Protein AF-A0A953ZXL9-F1 (afdb_monomer)

Sequence (87 aa):
APMMGLLGTVTGMFVTFGDIAAAGGSVSPAQLAGGIKLALTTTIFGLCVAIPVGAFYFMFRNRVVRTTIEVNAIAEDLFERFRTAKA

Structure (mmCIF, N/CA/C/O backbone):
data_AF-A0A953ZXL9-F1
#
_entry.id   AF-A0A953ZXL9-F1
#
loop_
_atom_site.group_PDB
_atom_site.id
_atom_site.type_symbol
_atom_site.label_atom_id
_atom_site.label_alt_id
_atom_site.label_comp_id
_atom_site.label_asym_id
_atom_site.label_entity_id
_atom_site.label_seq_id
_atom_site.pdbx_PDB_ins_code
_atom_site.Cartn_x
_atom_site.Cartn_y
_atom_site.Cartn_z
_atom_site.occupancy
_atom_site.B_iso_or_equiv
_atom_site.auth_seq_id
_atom_site.auth_comp_id
_atom_site.auth_asym_id
_atom_site.auth_atom_id
_atom_site.pdbx_PDB_model_num
ATOM 1 N N . ALA A 1 1 ? -2.419 -1.818 -0.347 1.00 67.19 1 ALA A N 1
ATOM 2 C CA . ALA A 1 1 ? -1.765 -2.313 -1.577 1.00 67.19 1 ALA A CA 1
ATOM 3 C C . ALA A 1 1 ? -0.421 -1.634 -1.966 1.00 67.19 1 ALA A C 1
ATOM 5 O O . ALA A 1 1 ? -0.057 -1.738 -3.129 1.00 67.19 1 ALA A O 1
ATOM 6 N N . PRO A 1 2 ? 0.387 -1.006 -1.079 1.00 70.44 2 PRO A N 1
ATOM 7 C CA . PRO A 1 2 ? 1.675 -0.424 -1.500 1.00 70.44 2 PRO A CA 1
ATOM 8 C C . PRO A 1 2 ? 2.760 -1.482 -1.783 1.00 70.44 2 PRO A C 1
ATOM 10 O O . PRO A 1 2 ? 3.580 -1.300 -2.676 1.00 70.44 2 PRO A O 1
ATOM 13 N N . MET A 1 3 ? 2.719 -2.631 -1.097 1.00 76.31 3 MET A N 1
ATOM 14 C CA . MET A 1 3 ? 3.682 -3.722 -1.319 1.00 76.31 3 MET A CA 1
ATOM 15 C C . MET A 1 3 ? 3.568 -4.367 -2.712 1.00 76.31 3 MET A C 1
ATOM 17 O O . MET A 1 3 ? 4.564 -4.846 -3.239 1.00 76.31 3 MET A O 1
ATOM 21 N N . MET A 1 4 ? 2.387 -4.320 -3.341 1.00 71.62 4 MET A N 1
ATOM 22 C CA . MET A 1 4 ? 2.192 -4.749 -4.737 1.00 71.62 4 MET A CA 1
ATOM 23 C C . MET A 1 4 ? 2.906 -3.820 -5.730 1.00 71.62 4 MET A C 1
ATOM 25 O O . MET A 1 4 ? 3.462 -4.291 -6.717 1.00 71.62 4 MET A O 1
ATOM 29 N N . GLY A 1 5 ? 2.928 -2.509 -5.460 1.00 72.00 5 GLY A N 1
ATOM 30 C CA . GLY A 1 5 ? 3.668 -1.541 -6.275 1.00 72.00 5 GLY A CA 1
ATOM 31 C C . GLY A 1 5 ? 5.175 -1.789 -6.212 1.00 72.00 5 GLY A C 1
ATOM 32 O O . GLY A 1 5 ? 5.813 -1.856 -7.257 1.00 72.00 5 GLY A O 1
ATOM 33 N N . LEU A 1 6 ? 5.697 -2.025 -5.001 1.00 77.56 6 LEU A N 1
ATOM 34 C CA . LEU A 1 6 ? 7.098 -2.384 -4.752 1.00 77.56 6 LEU A CA 1
ATOM 35 C C . LEU A 1 6 ? 7.499 -3.691 -5.456 1.00 77.56 6 LEU A C 1
ATOM 37 O O . LEU A 1 6 ? 8.559 -3.756 -6.073 1.00 77.56 6 LEU A O 1
ATOM 41 N N . LEU A 1 7 ? 6.643 -4.720 -5.395 1.00 77.19 7 LEU A N 1
ATOM 42 C CA . LEU A 1 7 ? 6.849 -5.977 -6.120 1.00 77.19 7 LEU A CA 1
ATOM 43 C C . LEU A 1 7 ? 7.003 -5.713 -7.626 1.00 77.19 7 LEU A C 1
ATOM 45 O O . LEU A 1 7 ? 7.958 -6.189 -8.228 1.00 77.19 7 LEU A O 1
ATOM 49 N N . GLY A 1 8 ? 6.121 -4.898 -8.216 1.00 76.56 8 GLY A N 1
ATOM 50 C CA . GLY A 1 8 ? 6.203 -4.518 -9.629 1.00 76.56 8 GLY A CA 1
ATOM 51 C C . GLY A 1 8 ? 7.507 -3.800 -9.989 1.00 76.56 8 GLY A C 1
ATOM 52 O O . GLY A 1 8 ? 8.083 -4.073 -11.042 1.00 76.56 8 GLY A O 1
ATOM 53 N N . THR A 1 9 ? 8.025 -2.946 -9.099 1.00 81.69 9 THR A N 1
ATOM 54 C CA . THR A 1 9 ? 9.323 -2.286 -9.298 1.00 81.69 9 THR A CA 1
ATOM 55 C C . THR A 1 9 ? 10.472 -3.297 -9.304 1.00 81.69 9 THR A C 1
ATOM 57 O O . THR A 1 9 ? 11.318 -3.261 -10.197 1.00 81.69 9 THR A O 1
ATOM 60 N N . VAL A 1 10 ? 10.480 -4.231 -8.345 1.00 81.12 10 VAL A N 1
ATOM 61 C CA . VAL A 1 10 ? 11.510 -5.277 -8.232 1.00 81.12 10 VAL A CA 1
ATOM 62 C C . VAL A 1 10 ? 11.453 -6.234 -9.421 1.00 81.12 10 VAL A C 1
ATOM 64 O O 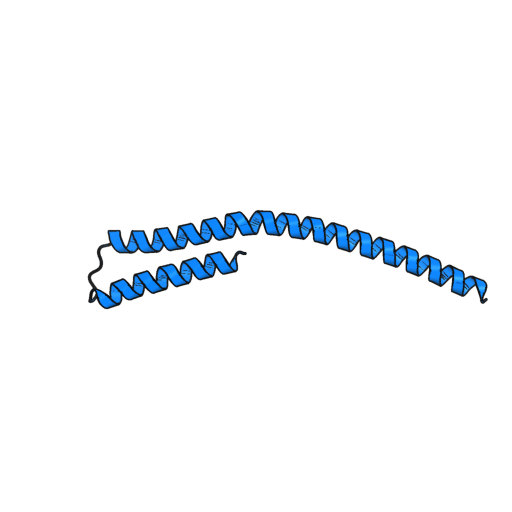. VAL A 1 10 ? 12.493 -6.545 -9.994 1.00 81.12 10 VAL A O 1
ATOM 67 N N . THR A 1 11 ? 10.261 -6.656 -9.852 1.00 79.12 11 THR A N 1
ATOM 68 C CA . THR A 1 11 ? 10.095 -7.517 -11.032 1.00 79.12 11 THR A CA 1
ATOM 69 C C . THR A 1 11 ? 10.516 -6.802 -12.318 1.00 79.12 11 THR A C 1
ATOM 71 O O . THR A 1 11 ? 11.209 -7.394 -13.142 1.00 79.12 11 THR A O 1
ATOM 74 N N . GLY A 1 12 ? 10.168 -5.521 -12.487 1.00 77.25 12 GLY A N 1
ATOM 75 C CA . GLY A 1 12 ? 10.589 -4.731 -13.649 1.00 77.25 12 GLY A CA 1
ATOM 76 C C . GLY A 1 12 ? 12.108 -4.552 -13.722 1.00 77.25 12 GLY A C 1
ATOM 77 O O . GLY A 1 12 ? 12.706 -4.726 -14.785 1.00 77.25 12 GLY A O 1
ATOM 78 N N . MET A 1 13 ? 12.753 -4.280 -12.584 1.00 81.56 13 MET A N 1
ATOM 79 C CA . MET A 1 13 ? 14.215 -4.230 -12.501 1.00 81.56 13 MET A CA 1
ATOM 80 C C . MET A 1 13 ? 14.849 -5.605 -12.743 1.00 81.56 13 MET A C 1
ATOM 82 O O . MET A 1 13 ? 15.833 -5.683 -13.471 1.00 81.56 13 MET A O 1
ATOM 86 N N . PHE A 1 14 ? 14.276 -6.687 -12.209 1.00 80.25 14 PHE A N 1
ATOM 87 C CA . PHE A 1 14 ? 14.763 -8.056 -12.417 1.00 80.25 14 PHE A CA 1
ATOM 88 C C . PHE A 1 14 ? 14.819 -8.433 -13.904 1.00 80.25 14 PHE A C 1
ATOM 90 O O . PHE A 1 14 ? 15.848 -8.914 -14.371 1.00 80.25 14 PHE A O 1
ATOM 97 N N . VAL A 1 15 ? 13.753 -8.150 -14.659 1.00 80.38 15 VAL A N 1
ATOM 98 C CA . VAL A 1 15 ? 13.716 -8.397 -16.111 1.00 80.38 15 VAL A CA 1
ATOM 99 C C . VAL A 1 15 ? 14.745 -7.530 -16.836 1.00 80.38 15 VAL A C 1
ATOM 101 O O . VAL A 1 15 ? 15.545 -8.042 -17.611 1.00 80.38 15 VAL A O 1
ATOM 104 N N . THR A 1 16 ? 14.797 -6.236 -16.513 1.00 75.88 16 THR A N 1
ATOM 105 C CA . THR A 1 16 ? 15.716 -5.289 -17.166 1.00 75.88 16 THR A CA 1
ATOM 106 C C . THR A 1 16 ? 17.185 -5.680 -16.969 1.00 75.88 16 THR A C 1
ATOM 108 O O . THR A 1 16 ? 17.977 -5.612 -17.905 1.00 75.88 16 THR A O 1
ATOM 111 N N . PHE A 1 17 ? 17.571 -6.115 -15.766 1.00 73.31 17 PHE A N 1
ATOM 112 C CA . PHE A 1 17 ? 18.933 -6.587 -15.506 1.00 73.31 17 PHE A CA 1
ATOM 113 C C . PHE A 1 17 ? 19.217 -7.966 -16.111 1.00 73.31 17 PHE A C 1
ATOM 115 O O . PHE A 1 17 ? 20.353 -8.218 -16.514 1.00 73.31 17 PHE A O 1
ATOM 122 N N . GLY A 1 18 ? 18.205 -8.831 -16.232 1.00 75.56 18 GLY A N 1
ATOM 123 C CA . GLY A 1 18 ? 18.307 -10.084 -16.980 1.00 75.56 18 GLY A CA 1
ATOM 124 C C . GLY A 1 18 ? 18.617 -9.850 -18.461 1.00 75.56 18 GLY A C 1
ATOM 125 O O . GLY A 1 18 ? 19.535 -10.469 -18.999 1.00 75.56 18 GLY A O 1
ATOM 126 N N . ASP A 1 19 ? 17.934 -8.891 -19.087 1.00 73.50 19 ASP A N 1
ATOM 127 C CA . ASP A 1 19 ? 18.166 -8.512 -20.485 1.00 73.50 19 ASP A CA 1
ATOM 128 C C . ASP A 1 19 ? 19.575 -7.929 -20.694 1.00 73.50 19 ASP A C 1
ATOM 130 O O . ASP A 1 19 ? 20.233 -8.224 -21.692 1.00 73.50 19 ASP A O 1
ATOM 134 N N . ILE A 1 20 ? 20.087 -7.161 -19.723 1.00 74.88 20 ILE A N 1
ATOM 135 C CA . ILE A 1 20 ? 21.469 -6.648 -19.740 1.00 74.88 20 ILE A CA 1
ATOM 136 C C . ILE A 1 20 ? 22.498 -7.776 -19.670 1.00 74.88 20 ILE A C 1
ATOM 138 O O . ILE A 1 20 ? 23.488 -7.750 -20.408 1.00 74.88 20 ILE A O 1
ATOM 142 N N . ALA A 1 21 ? 22.269 -8.768 -18.808 1.00 75.00 21 ALA A N 1
ATOM 143 C CA . ALA A 1 21 ? 23.146 -9.927 -18.690 1.00 75.00 21 ALA A CA 1
ATOM 144 C C . ALA A 1 21 ? 23.137 -10.780 -19.972 1.00 75.00 21 ALA A C 1
ATOM 146 O O . ALA A 1 21 ? 24.194 -11.219 -20.424 1.00 75.00 21 ALA A O 1
ATOM 147 N N . ALA A 1 22 ? 21.968 -10.965 -20.594 1.00 74.94 22 ALA A N 1
ATOM 148 C CA . ALA A 1 22 ? 21.818 -11.724 -21.835 1.00 74.94 22 ALA A CA 1
ATOM 149 C C . ALA A 1 22 ? 22.435 -11.016 -23.057 1.00 74.94 22 ALA A C 1
ATOM 151 O O . ALA A 1 22 ? 22.958 -11.677 -23.951 1.00 74.94 22 ALA A O 1
ATOM 152 N N . ALA A 1 23 ? 22.424 -9.680 -23.083 1.00 74.12 23 ALA A N 1
ATOM 153 C CA . ALA A 1 23 ? 23.002 -8.875 -24.161 1.00 74.12 23 ALA A CA 1
ATOM 154 C C . ALA A 1 23 ? 24.541 -8.752 -24.104 1.00 74.12 23 ALA A C 1
ATOM 156 O O . ALA A 1 23 ? 25.128 -8.026 -24.904 1.00 74.12 23 ALA A O 1
ATOM 157 N N . GLY A 1 24 ? 25.218 -9.422 -23.163 1.00 68.94 24 GLY A N 1
ATOM 158 C CA . GLY A 1 24 ? 26.681 -9.375 -23.047 1.00 68.94 24 GLY A CA 1
ATOM 159 C C . GLY A 1 24 ? 27.234 -8.025 -22.567 1.00 68.94 24 GLY A C 1
ATOM 160 O O . GLY A 1 24 ? 28.410 -7.739 -22.773 1.00 68.94 24 GLY A O 1
ATOM 161 N N . GLY A 1 25 ? 26.402 -7.193 -21.927 1.00 64.31 25 GLY A N 1
ATOM 162 C CA . GLY A 1 25 ? 26.809 -5.919 -21.320 1.00 64.31 25 GLY A CA 1
ATOM 163 C C . GLY A 1 25 ? 26.621 -4.665 -22.184 1.00 64.31 25 GLY A C 1
ATOM 164 O O . GLY A 1 25 ? 26.811 -3.563 -21.672 1.00 64.31 25 GLY A O 1
ATOM 165 N N . SER A 1 26 ? 26.205 -4.780 -23.450 1.00 62.69 26 SER A N 1
ATOM 166 C CA . SER A 1 26 ? 25.949 -3.633 -24.338 1.00 62.69 26 SER A CA 1
ATOM 167 C C . SER A 1 26 ? 24.450 -3.396 -24.560 1.00 62.69 26 SER A C 1
ATOM 169 O O . SER A 1 26 ? 23.883 -3.722 -25.599 1.00 62.69 26 SER A O 1
ATOM 171 N N . VAL A 1 27 ? 23.784 -2.781 -23.579 1.00 67.06 27 VAL A N 1
ATOM 172 C CA . VA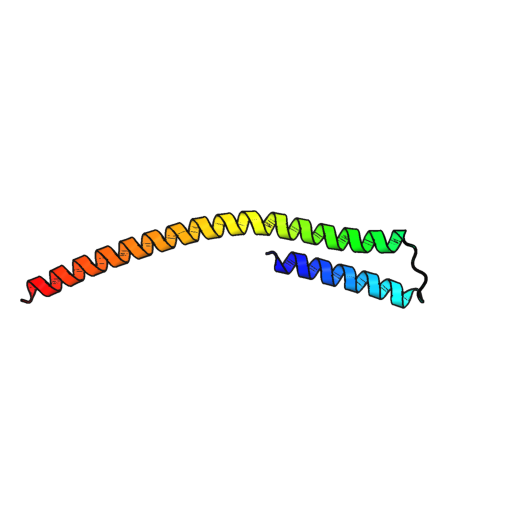L A 1 27 ? 22.379 -2.354 -23.715 1.00 67.06 27 VAL A CA 1
ATOM 173 C C . VAL A 1 27 ? 22.298 -0.865 -24.018 1.00 67.06 27 VAL A C 1
ATOM 175 O O . VAL A 1 27 ? 22.967 -0.046 -23.388 1.00 67.06 27 VAL A O 1
ATOM 178 N N . SER A 1 28 ? 21.456 -0.502 -24.988 1.00 76.31 28 SER A N 1
ATOM 179 C CA . SER A 1 28 ? 21.226 0.903 -25.325 1.00 76.31 28 SER A CA 1
ATOM 180 C C . SER A 1 28 ? 20.505 1.628 -24.171 1.00 76.31 28 SER A C 1
ATOM 182 O O . SER A 1 28 ? 19.564 1.077 -23.591 1.00 76.31 28 SER A O 1
ATOM 184 N N . PRO A 1 29 ? 20.856 2.890 -23.852 1.00 75.19 29 PRO A N 1
ATOM 185 C CA . PRO A 1 29 ? 20.167 3.671 -22.817 1.00 75.19 29 PRO A CA 1
ATOM 186 C C . PRO A 1 29 ? 18.642 3.758 -23.012 1.00 75.19 29 PRO A C 1
ATOM 188 O O . PRO A 1 29 ? 17.891 3.863 -22.044 1.00 75.19 29 PRO A O 1
ATOM 191 N N . ALA A 1 30 ? 18.174 3.664 -24.262 1.00 78.12 30 ALA A N 1
ATOM 192 C CA . ALA A 1 30 ? 16.756 3.651 -24.609 1.00 78.12 30 ALA A CA 1
ATOM 193 C C . ALA A 1 30 ? 16.019 2.396 -24.101 1.00 78.12 30 ALA A C 1
ATOM 195 O O . ALA A 1 30 ? 14.891 2.505 -23.618 1.00 78.12 30 ALA A O 1
ATOM 196 N N . GLN A 1 31 ? 16.646 1.217 -24.160 1.00 73.06 31 GLN A N 1
ATOM 197 C CA . GLN A 1 31 ? 16.056 -0.024 -23.641 1.00 73.06 31 GLN A CA 1
ATOM 198 C C . GLN A 1 31 ? 15.978 -0.012 -22.112 1.00 73.06 31 GLN A C 1
ATOM 200 O O . GLN A 1 31 ? 14.941 -0.359 -21.546 1.00 73.06 31 GLN A O 1
ATOM 205 N N . LEU A 1 32 ? 17.025 0.484 -21.446 1.00 75.56 32 LEU A N 1
ATOM 206 C CA . LEU A 1 32 ? 17.041 0.645 -19.991 1.00 75.56 32 LEU A CA 1
ATOM 207 C C . LEU A 1 32 ? 15.918 1.582 -19.509 1.00 75.56 32 LEU A C 1
ATOM 209 O O . LEU A 1 32 ? 15.202 1.275 -18.554 1.00 75.56 32 LEU A O 1
ATOM 213 N N . ALA A 1 33 ? 15.718 2.707 -20.203 1.00 80.12 33 ALA A N 1
ATOM 214 C CA . ALA A 1 33 ? 14.659 3.664 -19.887 1.00 80.12 33 ALA A CA 1
ATOM 215 C C . ALA A 1 33 ? 13.250 3.048 -19.995 1.00 80.12 33 ALA A C 1
ATOM 217 O O . ALA A 1 33 ? 12.366 3.391 -19.207 1.00 80.12 33 ALA A O 1
ATOM 218 N N . GLY A 1 34 ? 13.041 2.111 -20.927 1.00 79.06 34 GLY A N 1
ATOM 219 C CA . GLY A 1 34 ? 11.783 1.375 -21.070 1.00 79.06 34 GLY A CA 1
ATOM 220 C C . GLY A 1 34 ? 11.451 0.514 -19.846 1.00 79.06 34 GLY A C 1
ATOM 221 O O . GLY A 1 34 ? 10.339 0.598 -19.319 1.00 79.06 34 GLY A O 1
ATOM 222 N N . GLY A 1 35 ? 12.425 -0.253 -19.352 1.00 74.50 35 GLY A N 1
ATOM 223 C CA . GLY A 1 35 ? 12.265 -1.104 -18.168 1.00 74.50 35 GLY A CA 1
ATOM 224 C C . GLY A 1 35 ? 12.000 -0.312 -16.884 1.00 74.50 35 GLY A C 1
ATOM 225 O O . GLY A 1 35 ? 11.089 -0.630 -16.115 1.00 74.50 35 GLY A O 1
ATOM 226 N N . ILE A 1 36 ? 12.717 0.802 -16.696 1.00 80.38 36 ILE A N 1
ATOM 227 C CA . ILE A 1 36 ? 12.510 1.704 -15.552 1.00 80.38 36 ILE A CA 1
ATOM 228 C C . ILE A 1 36 ? 11.133 2.379 -15.624 1.00 80.38 36 ILE A C 1
ATOM 230 O O . ILE A 1 36 ? 10.430 2.463 -14.616 1.00 80.38 36 ILE A O 1
ATOM 234 N N . LYS A 1 37 ? 10.698 2.821 -16.812 1.00 81.06 37 LYS A N 1
ATOM 235 C CA . LYS A 1 37 ? 9.362 3.404 -17.009 1.00 81.06 37 LYS A CA 1
ATOM 236 C C . LYS A 1 37 ? 8.262 2.432 -16.583 1.00 81.06 37 LYS A C 1
ATOM 238 O O . LYS A 1 37 ? 7.306 2.852 -15.926 1.00 81.06 37 LYS A O 1
ATOM 243 N N . LEU A 1 38 ? 8.384 1.155 -16.945 1.00 79.12 38 LEU A N 1
ATOM 244 C CA . LEU A 1 38 ? 7.419 0.131 -16.550 1.00 79.12 38 LEU A CA 1
ATOM 245 C C . LEU A 1 38 ? 7.364 -0.006 -15.020 1.00 79.12 38 LEU A C 1
ATOM 247 O O . LEU A 1 38 ? 6.287 0.111 -14.438 1.00 79.12 38 LEU A O 1
ATOM 251 N N . ALA A 1 39 ? 8.524 -0.144 -14.375 1.00 81.25 39 ALA A N 1
ATOM 252 C CA . ALA A 1 39 ? 8.663 -0.261 -12.921 1.00 81.25 39 ALA A CA 1
ATOM 253 C C . ALA A 1 39 ? 8.088 0.951 -12.149 1.00 81.25 39 ALA A C 1
ATOM 255 O O . ALA A 1 39 ? 7.433 0.807 -11.109 1.00 81.25 39 ALA A O 1
ATOM 256 N N . LEU A 1 40 ? 8.287 2.168 -12.663 1.00 83.69 40 LEU A N 1
ATOM 257 C CA . LEU A 1 40 ? 7.717 3.386 -12.077 1.00 83.69 40 LEU A CA 1
ATOM 258 C C . LEU A 1 40 ? 6.198 3.450 -12.266 1.00 83.69 40 LEU A C 1
ATOM 260 O O . LEU A 1 40 ? 5.471 3.806 -11.339 1.00 83.69 40 LEU A O 1
ATOM 264 N N . THR A 1 41 ? 5.701 3.045 -13.435 1.00 82.12 41 THR A N 1
ATOM 265 C CA . THR A 1 41 ? 4.265 3.052 -13.742 1.00 82.12 41 THR A CA 1
ATOM 266 C C . THR A 1 41 ? 3.494 2.113 -12.809 1.00 82.12 41 THR A C 1
ATOM 268 O O . THR A 1 41 ? 2.477 2.513 -12.243 1.00 82.12 41 THR A O 1
ATOM 271 N N . THR A 1 42 ? 3.996 0.899 -12.555 1.00 81.31 42 THR A N 1
ATOM 272 C CA . THR A 1 42 ? 3.355 -0.036 -11.610 1.00 81.31 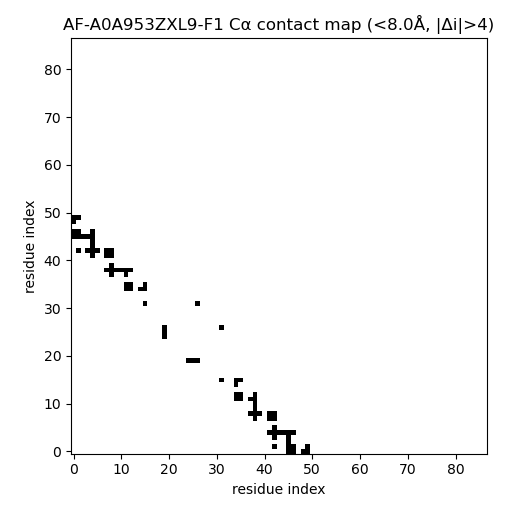42 THR A CA 1
ATOM 273 C C . THR A 1 42 ? 3.333 0.496 -10.176 1.00 81.31 42 THR A C 1
ATOM 275 O O . THR A 1 42 ? 2.377 0.255 -9.437 1.00 81.31 42 THR A O 1
ATOM 278 N N . THR A 1 43 ? 4.350 1.271 -9.788 1.00 84.50 43 THR A N 1
ATOM 279 C CA . THR A 1 43 ? 4.417 1.921 -8.472 1.00 84.50 43 THR A CA 1
ATOM 280 C C . THR A 1 43 ? 3.336 2.994 -8.330 1.00 84.50 43 THR A C 1
ATOM 282 O O . THR A 1 43 ? 2.629 3.025 -7.321 1.00 84.50 43 THR A O 1
ATOM 285 N N . ILE A 1 44 ? 3.148 3.824 -9.362 1.00 83.56 44 ILE A N 1
ATOM 286 C CA . ILE A 1 44 ? 2.098 4.853 -9.399 1.00 83.56 44 ILE A CA 1
ATOM 287 C C . ILE A 1 44 ? 0.715 4.210 -9.261 1.00 83.56 44 ILE A C 1
ATOM 289 O O . ILE A 1 44 ? -0.060 4.620 -8.400 1.00 83.56 44 ILE A O 1
ATOM 293 N N . PHE A 1 45 ? 0.424 3.151 -10.023 1.00 83.19 45 PHE A N 1
ATOM 294 C CA . PHE A 1 45 ? -0.847 2.429 -9.900 1.00 83.19 45 PHE A CA 1
ATOM 295 C C . PHE A 1 45 ? -1.062 1.847 -8.495 1.00 83.19 45 PHE A C 1
ATOM 297 O O . PHE A 1 45 ? -2.154 1.968 -7.934 1.00 83.19 45 PHE A O 1
ATOM 304 N N . GLY A 1 46 ? -0.018 1.270 -7.892 1.00 81.06 46 GLY A N 1
ATOM 305 C CA . GLY A 1 46 ? -0.073 0.767 -6.519 1.00 81.06 46 GLY A CA 1
ATOM 306 C C . GLY A 1 46 ? -0.415 1.859 -5.499 1.00 81.06 46 GLY A C 1
ATOM 307 O O . GLY A 1 46 ? -1.220 1.626 -4.594 1.00 81.06 46 GLY A O 1
ATOM 308 N N . LEU A 1 47 ? 0.139 3.063 -5.667 1.00 83.69 47 LEU A N 1
ATOM 309 C CA . LEU A 1 47 ? -0.150 4.220 -4.815 1.00 83.69 47 LEU A CA 1
ATOM 310 C C . LEU A 1 47 ? -1.558 4.784 -5.047 1.00 83.69 47 LEU A C 1
ATOM 312 O O . LEU A 1 47 ? -2.256 5.068 -4.072 1.00 83.69 47 LEU A O 1
ATOM 316 N N . CYS A 1 48 ? -2.013 4.864 -6.302 1.00 86.56 48 CYS A N 1
ATOM 317 C CA . CYS A 1 48 ? -3.367 5.305 -6.649 1.00 86.56 4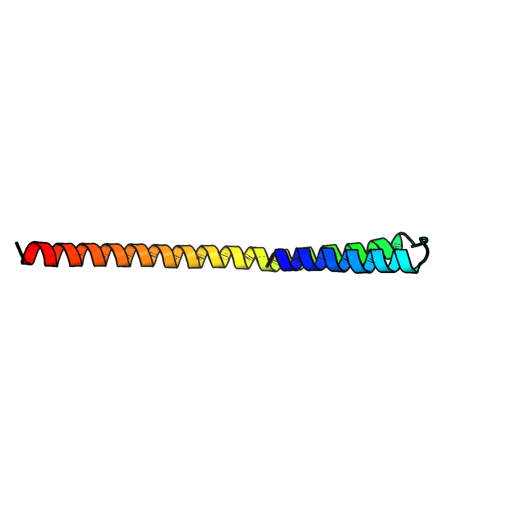8 CYS A CA 1
ATOM 318 C C . CYS A 1 48 ? -4.453 4.455 -5.979 1.00 86.56 48 CYS A C 1
ATOM 320 O O . CYS A 1 48 ? -5.492 4.989 -5.610 1.00 86.56 48 CYS A O 1
ATOM 322 N N . VAL A 1 49 ? -4.217 3.155 -5.783 1.00 85.94 49 VAL A N 1
ATOM 323 C CA . VAL A 1 49 ? -5.149 2.274 -5.060 1.00 85.94 49 VAL A CA 1
ATOM 324 C C . VAL A 1 49 ? -4.905 2.308 -3.548 1.00 85.94 49 VAL A C 1
ATOM 326 O O . VAL A 1 49 ? -5.852 2.260 -2.764 1.00 85.94 49 VAL A O 1
ATOM 329 N N . ALA A 1 50 ? -3.649 2.393 -3.100 1.00 85.62 50 ALA A N 1
ATOM 330 C CA . ALA A 1 50 ? -3.321 2.356 -1.676 1.00 85.62 50 ALA A CA 1
ATOM 331 C C . ALA A 1 50 ? -3.868 3.561 -0.893 1.00 85.62 50 ALA A C 1
ATOM 333 O O . ALA A 1 50 ? -4.346 3.367 0.225 1.00 85.62 50 ALA A O 1
ATOM 334 N N . ILE A 1 51 ? -3.824 4.770 -1.465 1.00 86.25 51 ILE A N 1
ATOM 335 C CA . ILE A 1 51 ? -4.252 6.000 -0.781 1.00 86.25 51 ILE A CA 1
ATOM 336 C C . ILE A 1 51 ? -5.766 5.985 -0.479 1.00 86.25 51 ILE A C 1
ATOM 338 O O . ILE A 1 51 ? -6.123 6.114 0.696 1.00 86.25 51 ILE A O 1
ATOM 342 N N . PRO A 1 52 ? -6.670 5.753 -1.456 1.00 87.81 52 PRO A N 1
ATOM 343 C CA . PRO A 1 52 ? -8.105 5.694 -1.182 1.00 87.81 52 PRO A CA 1
ATOM 344 C C . PRO A 1 52 ? -8.466 4.561 -0.222 1.00 87.81 52 PRO A C 1
ATOM 346 O O . PRO A 1 52 ? -9.224 4.773 0.721 1.00 87.81 52 PRO A O 1
ATOM 349 N N . VAL A 1 53 ? -7.888 3.368 -0.407 1.00 90.00 53 VAL A N 1
ATOM 350 C CA . VAL A 1 53 ? -8.161 2.215 0.467 1.00 90.00 53 VAL A CA 1
ATOM 351 C C . VAL A 1 53 ? -7.752 2.503 1.913 1.00 90.00 53 VAL A C 1
ATOM 353 O O . VAL A 1 53 ? -8.494 2.160 2.830 1.00 90.00 53 VAL A O 1
ATOM 356 N N . GLY A 1 54 ? -6.612 3.167 2.128 1.00 88.00 54 GLY A N 1
ATOM 357 C CA . GLY A 1 54 ? -6.194 3.618 3.454 1.00 88.00 54 GLY A CA 1
ATOM 358 C C . GLY A 1 54 ? -7.203 4.583 4.076 1.00 88.00 54 GLY A C 1
ATOM 359 O O . GLY A 1 54 ? -7.623 4.376 5.212 1.00 88.00 54 GLY A O 1
ATOM 360 N N . ALA A 1 55 ? -7.658 5.585 3.318 1.00 88.62 55 ALA A N 1
ATOM 361 C CA . ALA A 1 55 ? -8.656 6.545 3.789 1.00 88.62 55 ALA A CA 1
ATOM 362 C C . ALA A 1 55 ? -9.973 5.860 4.205 1.00 88.62 55 ALA A C 1
ATOM 364 O O . ALA A 1 55 ? -10.475 6.096 5.307 1.00 88.62 55 ALA A O 1
ATOM 365 N N . PHE A 1 56 ? -10.493 4.951 3.373 1.00 91.62 56 PHE A N 1
ATOM 366 C CA . PHE A 1 56 ? -11.685 4.169 3.708 1.00 91.62 56 PHE A CA 1
ATOM 367 C C . PHE A 1 56 ? -11.462 3.284 4.935 1.00 91.62 56 PHE A C 1
ATOM 3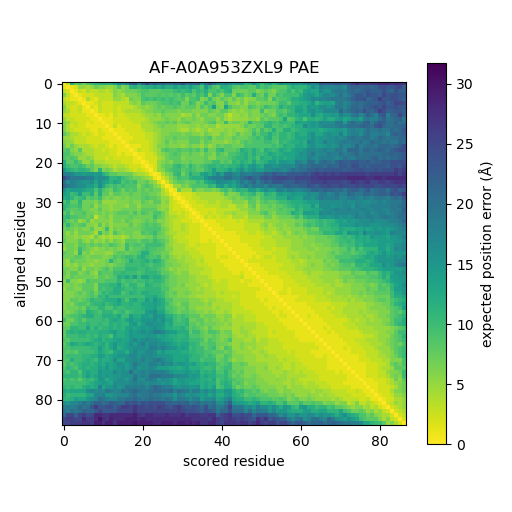69 O O . PHE A 1 56 ? -12.309 3.256 5.827 1.00 91.62 56 PHE A O 1
ATOM 376 N N . TYR A 1 57 ? -10.320 2.602 5.029 1.00 92.75 57 TYR A N 1
ATOM 377 C CA . TYR A 1 57 ? -9.988 1.774 6.186 1.00 92.75 57 TYR A CA 1
ATOM 378 C C . TYR A 1 57 ? -10.011 2.578 7.491 1.00 92.75 57 TYR A C 1
ATOM 380 O O . TYR A 1 57 ? -10.628 2.141 8.462 1.00 92.75 57 TYR A O 1
ATOM 388 N N . PHE A 1 58 ? -9.410 3.772 7.516 1.00 91.50 58 PHE A N 1
ATOM 389 C CA . PHE A 1 58 ? -9.446 4.632 8.700 1.00 91.50 58 PHE A CA 1
ATOM 390 C C . PHE A 1 58 ? -10.870 5.074 9.055 1.00 91.50 58 PHE A C 1
ATOM 392 O O . PHE A 1 58 ? -11.236 5.048 10.230 1.00 91.50 58 PHE A O 1
ATOM 399 N N . MET A 1 59 ? -11.703 5.400 8.064 1.00 93.88 59 MET A N 1
ATOM 400 C CA . MET A 1 59 ? -13.110 5.746 8.291 1.00 93.88 59 MET A CA 1
ATOM 401 C C . MET A 1 59 ? -13.890 4.583 8.928 1.00 93.88 59 MET A C 1
ATOM 403 O O . MET A 1 59 ? -14.563 4.772 9.945 1.00 93.88 59 MET A O 1
ATOM 407 N N . PHE A 1 60 ? -13.782 3.372 8.373 1.00 93.88 60 PHE A N 1
ATOM 408 C CA . PHE A 1 60 ? -14.460 2.193 8.919 1.00 93.88 60 PHE A CA 1
ATOM 409 C C . PHE A 1 60 ? -13.924 1.813 10.296 1.00 93.88 60 PHE A C 1
ATOM 411 O O . PHE A 1 60 ? -14.711 1.555 11.205 1.00 93.88 60 PHE A O 1
ATOM 418 N N . ARG A 1 61 ? -12.601 1.846 10.485 1.00 95.38 61 ARG A N 1
ATOM 419 C CA . ARG A 1 61 ? -11.966 1.585 11.779 1.00 95.38 61 ARG A CA 1
ATOM 420 C C . ARG A 1 61 ? -12.481 2.542 12.849 1.00 95.38 61 ARG A C 1
ATOM 422 O O . ARG A 1 61 ? -12.842 2.092 13.931 1.00 95.38 61 ARG A O 1
ATOM 429 N N . ASN A 1 62 ? -12.573 3.835 12.543 1.00 94.62 62 ASN A N 1
ATOM 430 C CA . ASN A 1 62 ? -13.101 4.824 13.481 1.00 94.62 62 ASN A CA 1
ATOM 431 C C . ASN A 1 62 ? -14.563 4.541 13.837 1.00 94.62 62 ASN A C 1
ATOM 433 O O . ASN A 1 62 ? -14.941 4.649 15.003 1.00 94.62 62 ASN A O 1
ATOM 437 N N . ARG A 1 63 ? -15.382 4.120 12.864 1.00 94.19 63 ARG A N 1
ATOM 438 C CA . ARG A 1 63 ? -16.774 3.735 13.127 1.00 94.19 63 ARG A CA 1
ATOM 439 C C . ARG A 1 63 ? -16.869 2.509 14.035 1.00 94.19 63 ARG A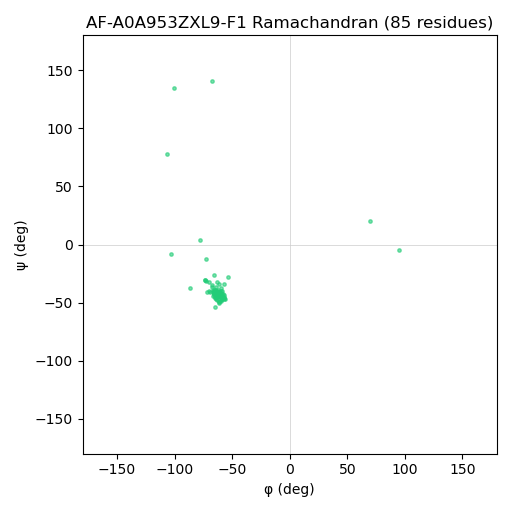 C 1
ATOM 441 O O . ARG A 1 63 ? -17.634 2.550 14.992 1.00 94.19 63 ARG A O 1
ATOM 448 N N . VAL A 1 64 ? -16.073 1.470 13.774 1.00 96.06 64 VAL A N 1
ATOM 449 C CA . VA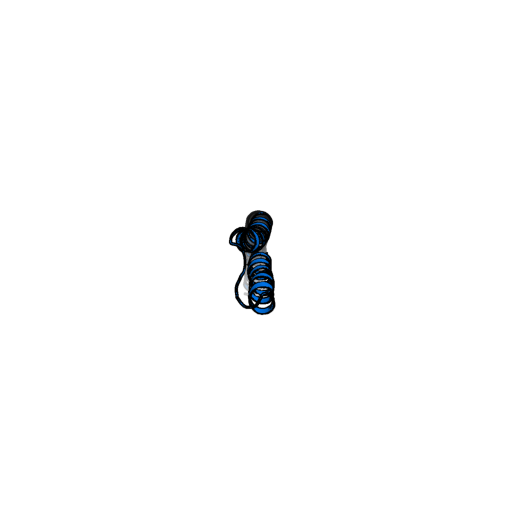L A 1 64 ? -16.020 0.253 14.602 1.00 96.06 64 VAL A CA 1
ATOM 450 C C . VAL A 1 64 ? -15.604 0.588 16.029 1.00 96.06 64 VAL A C 1
ATOM 452 O O . VAL A 1 64 ? -16.302 0.206 16.960 1.00 96.06 64 VAL A O 1
ATOM 455 N N . VAL A 1 65 ? -14.530 1.363 16.206 1.00 96.75 65 VAL A N 1
ATOM 456 C CA . VAL A 1 65 ? -14.050 1.772 17.536 1.00 96.75 65 VAL A CA 1
ATOM 457 C C . VAL A 1 65 ? -15.132 2.532 18.300 1.00 96.75 65 VAL A C 1
ATOM 459 O O . VAL A 1 65 ? -15.360 2.246 19.473 1.00 96.75 65 VAL A O 1
ATOM 462 N N . ARG A 1 66 ? -15.845 3.454 17.641 1.00 95.94 66 ARG A N 1
ATOM 463 C CA . ARG A 1 66 ? -16.931 4.202 18.287 1.00 95.94 66 ARG A CA 1
ATOM 464 C C . ARG A 1 66 ? -18.054 3.278 18.760 1.00 95.94 66 ARG A C 1
ATOM 466 O O . ARG A 1 66 ? -18.504 3.401 19.892 1.00 95.94 66 ARG A O 1
ATOM 473 N N . THR A 1 67 ? -18.458 2.321 17.926 1.00 95.25 67 THR A N 1
ATOM 474 C CA . THR A 1 67 ? -19.470 1.323 18.298 1.00 95.25 67 THR A CA 1
ATOM 475 C C . THR A 1 67 ? -18.989 0.416 19.431 1.00 95.25 67 THR A C 1
ATOM 477 O O . THR A 1 67 ? -19.762 0.119 20.332 1.00 95.25 67 THR A O 1
ATOM 480 N N . THR A 1 68 ? -17.718 0.011 19.448 1.00 96.50 68 THR A N 1
ATOM 481 C CA . THR A 1 68 ? -17.152 -0.770 20.559 1.00 96.50 68 THR A CA 1
ATOM 482 C C . THR A 1 68 ? -17.205 -0.002 21.881 1.00 96.50 68 THR A C 1
ATOM 484 O O . THR A 1 68 ? -17.550 -0.586 22.903 1.00 96.50 68 THR A O 1
ATOM 487 N N . ILE A 1 69 ? -16.910 1.301 21.866 1.00 96.81 69 ILE A N 1
ATOM 488 C CA . ILE A 1 69 ? -17.005 2.151 23.062 1.00 96.81 69 ILE A CA 1
ATOM 489 C C . ILE A 1 69 ? -18.455 2.229 23.558 1.00 96.81 69 ILE A C 1
ATOM 491 O O . ILE A 1 69 ? -18.694 2.057 24.748 1.00 96.81 69 ILE A O 1
ATOM 495 N N . GLU A 1 70 ? -19.421 2.430 22.657 1.00 96.00 70 GLU A N 1
ATOM 496 C CA . GLU A 1 70 ? -20.850 2.464 23.007 1.00 96.00 70 GLU A CA 1
ATOM 497 C C . GLU A 1 70 ? -21.319 1.137 23.623 1.00 96.00 70 GLU A C 1
ATOM 499 O O . GLU A 1 70 ? -22.003 1.134 24.644 1.00 96.00 70 GLU A O 1
ATOM 504 N N . VAL A 1 71 ? -20.907 0.003 23.048 1.00 95.75 71 VAL A N 1
ATOM 505 C CA . VAL A 1 71 ? -21.236 -1.330 23.577 1.00 95.75 71 VAL A CA 1
ATOM 506 C C . VAL A 1 71 ? -20.638 -1.543 24.968 1.00 95.75 71 VAL A C 1
ATOM 508 O O . VAL A 1 71 ? -21.338 -2.036 25.850 1.00 95.75 71 VAL A O 1
ATOM 511 N N . ASN A 1 72 ? -19.379 -1.154 25.187 1.00 95.94 72 ASN A N 1
ATOM 512 C CA . ASN A 1 72 ? -18.740 -1.279 26.498 1.00 95.94 72 ASN A CA 1
ATOM 513 C C . ASN A 1 72 ? -19.431 -0.413 27.558 1.00 95.94 72 ASN A C 1
ATOM 515 O O . ASN A 1 72 ? -19.685 -0.904 28.652 1.00 95.94 72 ASN A O 1
ATOM 519 N N . ALA A 1 73 ? -19.810 0.824 2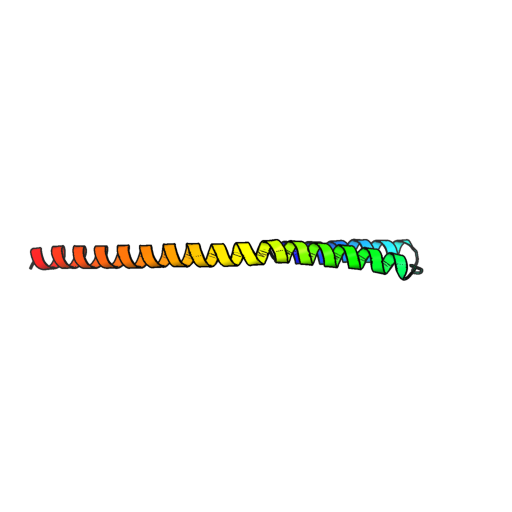7.224 1.00 95.19 73 ALA A N 1
ATOM 520 C CA . ALA A 1 73 ? -20.524 1.702 28.151 1.00 95.19 73 ALA A CA 1
ATOM 521 C C . ALA A 1 73 ? -21.887 1.120 28.570 1.00 95.19 73 ALA A C 1
ATOM 523 O O . ALA A 1 73 ? -22.241 1.143 29.746 1.00 95.19 73 ALA A O 1
ATOM 524 N N . ILE A 1 74 ? -22.640 0.547 27.622 1.00 94.19 74 ILE A N 1
ATOM 525 C CA . ILE A 1 74 ? -23.921 -0.117 27.920 1.00 94.19 74 ILE A CA 1
ATOM 526 C C . ILE A 1 74 ? -23.701 -1.369 28.777 1.00 94.19 74 ILE A C 1
ATOM 528 O O . ILE A 1 74 ? -24.483 -1.643 29.687 1.00 94.19 74 ILE A O 1
ATOM 532 N N . ALA A 1 75 ? -22.652 -2.143 28.488 1.00 93.88 75 ALA A N 1
ATOM 533 C CA . ALA A 1 75 ? -22.320 -3.327 29.267 1.00 93.88 75 ALA A CA 1
ATOM 534 C C . ALA A 1 75 ? -21.976 -2.963 30.720 1.00 93.88 75 ALA A C 1
ATOM 536 O O . ALA A 1 75 ? -22.479 -3.613 31.635 1.00 93.88 75 ALA A O 1
ATOM 537 N N . GLU A 1 76 ? -21.175 -1.916 30.937 1.00 95.00 76 GLU A N 1
ATOM 538 C CA . GLU A 1 76 ? -20.826 -1.418 32.272 1.00 95.00 76 GLU A CA 1
ATOM 539 C C . GLU A 1 76 ? -22.063 -0.955 33.054 1.00 95.00 76 GLU A C 1
ATOM 541 O O . GLU A 1 76 ? -22.268 -1.430 34.172 1.00 95.00 76 GLU A O 1
ATOM 546 N N . ASP A 1 77 ? -22.942 -0.141 32.455 1.00 93.38 77 ASP A N 1
ATOM 547 C CA . ASP A 1 77 ? -24.196 0.297 33.097 1.00 93.38 77 ASP A CA 1
ATOM 548 C C . ASP A 1 77 ? -25.081 -0.896 33.502 1.00 93.38 77 ASP A C 1
ATOM 550 O O . ASP A 1 77 ? -25.606 -0.970 34.618 1.00 93.38 77 ASP A O 1
ATOM 554 N N . LEU A 1 78 ? -25.200 -1.899 32.625 1.00 92.88 78 LEU A N 1
ATOM 555 C CA . LEU A 1 78 ? -25.962 -3.108 32.921 1.00 92.88 78 LEU A CA 1
ATOM 556 C C . LEU A 1 78 ? -25.357 -3.889 34.098 1.00 92.88 78 LEU A C 1
ATOM 558 O O . LEU A 1 78 ? -26.090 -4.334 34.988 1.00 92.88 78 LEU A O 1
ATOM 562 N N . PHE A 1 79 ? -24.031 -4.045 34.125 1.00 92.88 79 PHE A N 1
ATOM 563 C CA . PHE A 1 79 ? -23.327 -4.722 35.215 1.00 92.88 79 PHE A CA 1
ATOM 564 C C . PHE A 1 79 ? -23.490 -3.988 36.549 1.00 92.88 79 PHE A C 1
ATOM 566 O O . PHE A 1 79 ? -23.722 -4.635 37.575 1.00 92.88 79 PHE A O 1
ATOM 573 N N . GLU A 1 80 ? -23.423 -2.657 36.557 1.00 92.94 80 GLU A N 1
ATOM 574 C CA . GLU A 1 80 ? -23.648 -1.865 37.767 1.00 92.94 80 GLU A CA 1
ATOM 575 C C . GLU A 1 80 ? -25.077 -2.006 38.295 1.00 92.94 80 GLU A C 1
ATOM 577 O O . GLU A 1 80 ? -25.273 -2.182 39.503 1.00 92.94 80 GLU A O 1
ATOM 582 N N . ARG A 1 81 ? -26.078 -2.028 37.410 1.00 87.56 81 ARG A N 1
ATOM 583 C CA . ARG A 1 81 ? -27.480 -2.246 37.798 1.00 87.56 81 ARG A CA 1
ATOM 584 C C . ARG A 1 81 ? -27.696 -3.618 38.433 1.00 87.56 81 ARG A C 1
ATOM 586 O O . ARG A 1 81 ? -28.348 -3.707 39.472 1.00 87.56 81 ARG A O 1
ATOM 593 N N . PHE A 1 82 ? -27.114 -4.681 37.875 1.00 87.06 82 PHE A N 1
ATOM 594 C CA . PHE A 1 82 ? -27.193 -6.019 38.477 1.00 87.06 82 PHE A CA 1
ATOM 595 C C . PHE A 1 82 ? -26.428 -6.129 39.800 1.00 87.06 82 PHE A C 1
ATOM 597 O O . PHE A 1 82 ? -26.876 -6.832 40.706 1.00 87.06 82 PHE A O 1
ATOM 604 N N . ARG A 1 83 ? -25.296 -5.430 39.940 1.00 85.00 83 ARG A N 1
ATOM 605 C CA . ARG A 1 83 ? -24.528 -5.384 41.192 1.00 85.00 83 ARG A CA 1
ATOM 606 C C . ARG A 1 83 ? -25.298 -4.670 42.303 1.00 85.00 83 ARG A C 1
ATOM 608 O O . ARG A 1 83 ? -25.302 -5.148 43.431 1.00 85.00 83 ARG A O 1
ATOM 615 N N . THR A 1 84 ? -25.977 -3.574 41.973 1.00 74.12 84 THR A N 1
ATOM 616 C CA . THR A 1 84 ? -26.763 -2.781 42.931 1.00 74.12 84 THR A CA 1
ATOM 617 C C . THR A 1 84 ? -28.056 -3.489 43.343 1.00 74.12 84 THR A C 1
ATOM 619 O O . THR A 1 84 ? -28.466 -3.369 44.484 1.00 74.12 84 THR A O 1
ATOM 622 N N . ALA A 1 85 ? -28.671 -4.288 42.463 1.00 69.44 85 ALA A N 1
ATOM 623 C CA . ALA A 1 85 ? -29.875 -5.067 42.786 1.00 69.44 85 ALA A CA 1
ATOM 624 C C . ALA A 1 85 ? -29.625 -6.282 43.706 1.00 69.44 85 ALA A C 1
ATOM 626 O O . ALA A 1 85 ? -30.581 -6.895 44.179 1.00 69.44 85 ALA A O 1
ATOM 627 N N . LYS A 1 86 ? -28.359 -6.672 43.913 1.00 56.66 86 LYS A N 1
ATOM 628 C CA . LYS A 1 86 ? -27.961 -7.804 44.768 1.00 56.66 86 LYS A CA 1
ATOM 629 C C . LYS A 1 86 ? -27.397 -7.362 46.132 1.00 56.66 86 LYS A C 1
ATOM 631 O O . LYS A 1 86 ? -27.149 -8.227 46.970 1.00 56.66 86 LYS A O 1
ATOM 636 N N . ALA A 1 87 ? -27.167 -6.063 46.327 1.00 51.78 87 ALA A N 1
ATOM 637 C CA . ALA A 1 87 ? -26.783 -5.455 47.604 1.00 51.78 87 ALA A CA 1
ATOM 638 C C . ALA A 1 87 ? -28.032 -5.006 48.372 1.00 51.78 87 ALA A C 1
ATOM 640 O O . ALA A 1 87 ? -27.998 -5.094 49.618 1.00 51.78 87 ALA A O 1
#

Radius of gyration: 26.9 Å; Cα contacts (8 Å, |Δi|>4): 43; chains: 1; bounding box: 57×18×73 Å

Foldseek 3Di:
DQVQLVVQLVVLVVVLVVVCVVVVNDDDPVSSVVSNVRSVVSNVVSVVVVVVVVVVVVVVVVVVVVVVVVVVVVVVVVVVVVVVVVD

pLDDT: mean 82.54, std 9.93, range [51.78, 96.81]

Solvent-accessible surface area (backbone atoms only — not comparable to full-atom values): 4594 Å² total; per-residue (Å²): 89,54,68,60,8,52,48,38,29,53,53,27,48,52,52,45,53,48,53,32,62,74,56,74,71,73,67,57,72,70,60,56,51,50,33,51,51,53,15,52,51,39,31,52,56,18,45,66,52,24,54,57,52,49,55,51,48,53,54,53,51,53,53,51,54,52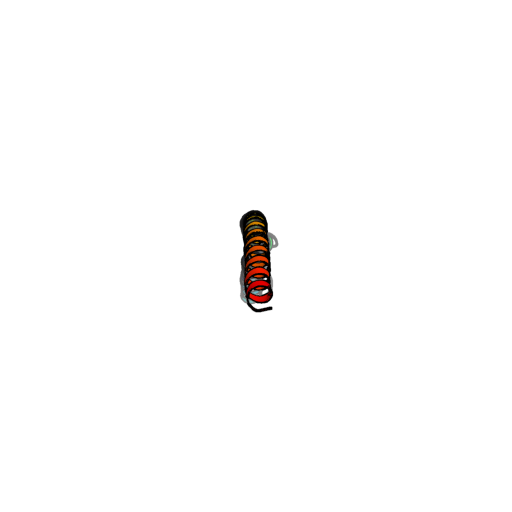,51,52,52,53,51,50,54,52,51,50,54,53,50,52,52,57,56,60,77,73,108

Secondary structure (DSSP, 8-state):
-HHHHHHHHHHHHHHHHHHHHHTTT---HHHHHHHHHHHHHHHHHHHHHHHHHHHHHHHHHHHHHHHHHHHHHHHHHHHHHHHHTT-

Mean predicted aligned error: 9.74 Å